Protein AF-A0A6A3MI88-F1 (afdb_monomer_lite)

Radius of gyration: 14.91 Å; chains: 1; bounding box: 26×45×38 Å

Structure (mmCIF, N/CA/C/O backbone):
data_AF-A0A6A3MI88-F1
#
_entry.id   AF-A0A6A3MI88-F1
#
loop_
_atom_site.group_PDB
_atom_site.id
_atom_site.type_symbol
_atom_site.label_atom_id
_atom_site.label_alt_id
_atom_site.label_comp_id
_atom_site.label_asym_id
_atom_site.label_entity_id
_atom_site.label_seq_id
_atom_site.pdbx_PDB_ins_code
_atom_site.Cartn_x
_atom_site.Cartn_y
_atom_site.Cartn_z
_atom_site.occupancy
_atom_site.B_iso_or_equiv
_atom_site.auth_seq_id
_atom_site.auth_comp_id
_atom_site.auth_asym_id
_atom_site.auth_atom_id
_atom_site.pdbx_PDB_model_num
ATOM 1 N N . MET A 1 1 ? 6.132 -37.221 -24.249 1.00 38.50 1 MET A N 1
ATOM 2 C CA . MET A 1 1 ? 6.512 -35.803 -24.422 1.00 38.50 1 MET A CA 1
ATOM 3 C C . MET A 1 1 ? 5.230 -34.990 -24.430 1.00 38.50 1 MET A C 1
ATOM 5 O O . MET A 1 1 ? 4.544 -34.981 -25.437 1.00 38.50 1 MET A O 1
ATOM 9 N N . VAL A 1 2 ? 4.839 -34.428 -23.283 1.00 35.25 2 VAL A N 1
ATOM 10 C CA . VAL A 1 2 ? 3.680 -33.530 -23.190 1.00 35.25 2 VAL A CA 1
ATOM 11 C C . VAL A 1 2 ? 4.197 -32.141 -22.850 1.00 35.25 2 VAL A C 1
ATOM 13 O O . VAL A 1 2 ? 4.850 -31.944 -21.828 1.00 35.25 2 VAL A O 1
ATOM 16 N N . ALA A 1 3 ? 3.971 -31.211 -23.771 1.00 40.72 3 ALA A N 1
ATOM 17 C CA . ALA A 1 3 ? 4.172 -29.793 -23.563 1.00 40.72 3 ALA A CA 1
ATOM 18 C C . ALA A 1 3 ? 2.904 -29.237 -22.910 1.00 40.72 3 ALA A C 1
ATOM 20 O O . ALA A 1 3 ? 1.827 -29.300 -23.501 1.00 40.72 3 ALA A O 1
ATOM 21 N N . SER A 1 4 ? 3.047 -28.693 -21.704 1.00 38.19 4 SER A N 1
ATOM 22 C CA . SER A 1 4 ? 2.006 -27.916 -21.037 1.00 38.19 4 SER A CA 1
ATOM 23 C C . SER A 1 4 ? 2.542 -26.510 -20.819 1.00 38.19 4 SER A C 1
ATOM 25 O O . SER A 1 4 ? 3.450 -26.278 -20.026 1.00 38.19 4 SER A O 1
ATOM 27 N N . ASN A 1 5 ? 1.982 -25.586 -21.587 1.00 45.53 5 ASN A N 1
ATOM 28 C CA . ASN A 1 5 ? 2.174 -24.152 -21.492 1.00 45.53 5 ASN A CA 1
ATOM 29 C C . ASN A 1 5 ? 1.703 -23.646 -20.116 1.00 45.53 5 ASN A C 1
ATOM 31 O O . ASN A 1 5 ? 0.503 -23.624 -19.851 1.00 45.53 5 ASN A O 1
ATOM 35 N N . ALA A 1 6 ? 2.636 -23.221 -19.263 1.00 43.19 6 ALA A N 1
ATOM 36 C CA . ALA A 1 6 ? 2.347 -22.515 -18.016 1.00 43.19 6 ALA A CA 1
ATOM 37 C C . ALA A 1 6 ? 3.203 -21.244 -17.920 1.00 43.19 6 ALA A C 1
ATOM 39 O O . ALA A 1 6 ? 4.166 -21.155 -17.161 1.00 43.19 6 ALA A O 1
ATOM 40 N N . SER A 1 7 ? 2.837 -20.230 -18.702 1.00 48.97 7 SER A N 1
ATOM 41 C CA . SER A 1 7 ? 3.130 -18.840 -18.359 1.00 48.97 7 SER A CA 1
ATOM 42 C C . SER A 1 7 ? 2.328 -18.500 -17.096 1.00 48.97 7 SER A C 1
ATOM 44 O O . SER A 1 7 ? 1.111 -18.367 -17.173 1.00 48.97 7 SER A O 1
ATOM 46 N N . GLY A 1 8 ? 2.975 -18.422 -15.928 1.00 42.62 8 GLY A N 1
ATOM 47 C CA . GLY A 1 8 ? 2.297 -18.020 -14.682 1.00 42.62 8 GLY A CA 1
ATOM 48 C C . GLY A 1 8 ? 2.735 -18.719 -13.393 1.00 42.62 8 GLY A C 1
ATOM 49 O O . GLY A 1 8 ? 1.902 -18.933 -12.520 1.00 42.62 8 GLY A O 1
ATOM 50 N N . GLY A 1 9 ? 4.007 -19.098 -13.242 1.00 42.50 9 GLY A N 1
ATOM 51 C CA . GLY A 1 9 ? 4.416 -19.918 -12.098 1.00 42.50 9 GLY A CA 1
ATOM 52 C C . GLY A 1 9 ? 5.870 -19.776 -11.678 1.00 42.50 9 GLY A C 1
ATOM 53 O O . GLY A 1 9 ? 6.574 -20.773 -11.665 1.00 42.50 9 GLY A O 1
ATOM 54 N N . SER A 1 10 ? 6.303 -18.574 -11.287 1.00 43.97 10 SER A N 1
ATOM 55 C CA . SER A 1 10 ? 7.557 -18.400 -10.528 1.00 43.97 10 SER A CA 1
ATOM 56 C C . SER A 1 10 ? 7.447 -17.312 -9.460 1.00 43.97 10 SER A C 1
ATOM 58 O O . SER A 1 10 ? 8.404 -16.605 -9.180 1.00 43.97 10 SER A O 1
ATOM 60 N N . MET A 1 11 ? 6.289 -17.203 -8.807 1.00 47.72 11 MET A N 1
ATOM 61 C CA . MET A 1 11 ? 6.232 -16.683 -7.441 1.00 47.72 11 MET A CA 1
ATOM 62 C C . MET A 1 11 ? 6.792 -17.810 -6.563 1.00 47.72 11 MET A C 1
ATOM 64 O O . MET A 1 11 ? 6.061 -18.664 -6.060 1.00 47.72 11 MET A O 1
ATOM 68 N N . THR A 1 12 ? 8.122 -17.942 -6.542 1.00 47.28 12 THR A N 1
ATOM 69 C CA . THR A 1 12 ? 8.830 -19.03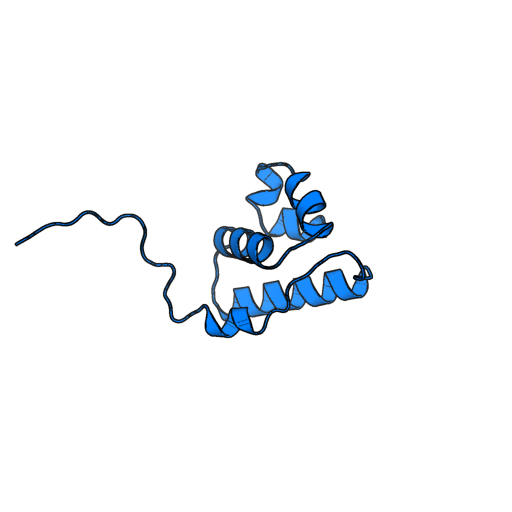3 -5.868 1.00 47.28 12 THR A CA 1
ATOM 70 C C . THR A 1 12 ? 8.403 -19.072 -4.409 1.00 47.28 12 THR A C 1
ATOM 72 O O . THR A 1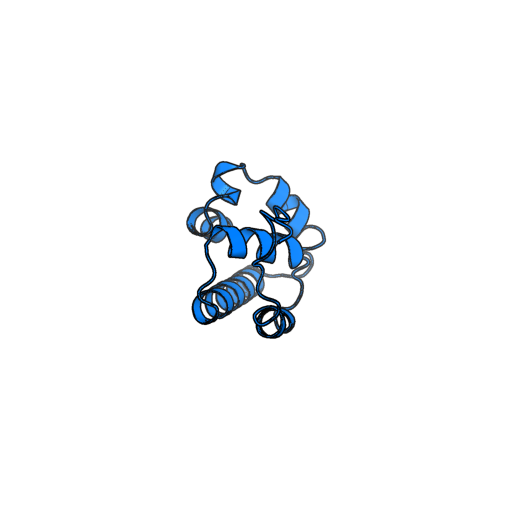 12 ? 8.781 -18.218 -3.611 1.00 47.28 12 THR A O 1
ATOM 75 N N . ARG A 1 13 ? 7.640 -20.113 -4.074 1.00 47.78 13 ARG A N 1
ATOM 76 C CA . ARG A 1 13 ? 7.157 -20.566 -2.758 1.00 47.78 13 ARG A CA 1
ATOM 77 C C . ARG A 1 13 ? 8.156 -20.442 -1.586 1.00 47.78 13 ARG A C 1
ATOM 79 O O . ARG A 1 13 ? 7.760 -20.582 -0.439 1.00 47.78 13 ARG A O 1
ATOM 86 N N . ILE A 1 14 ? 9.428 -20.163 -1.859 1.00 44.84 14 ILE A N 1
ATOM 87 C CA . ILE A 1 14 ? 10.523 -20.006 -0.896 1.00 44.84 14 ILE A CA 1
ATOM 88 C C . ILE A 1 14 ? 10.591 -18.586 -0.289 1.00 44.84 14 ILE A C 1
ATOM 90 O O . ILE A 1 14 ? 11.136 -18.415 0.796 1.00 44.84 14 ILE A O 1
ATOM 94 N N . ARG A 1 15 ? 10.003 -17.566 -0.925 1.00 52.06 15 ARG A N 1
ATOM 95 C CA . ARG A 1 15 ? 10.150 -16.153 -0.504 1.00 52.06 15 ARG A CA 1
ATOM 96 C C . ARG A 1 15 ? 9.077 -15.678 0.488 1.00 52.06 15 ARG A C 1
ATOM 98 O O . ARG A 1 15 ? 9.269 -14.710 1.218 1.00 52.06 15 ARG A O 1
ATOM 105 N N . ILE A 1 16 ? 7.953 -16.397 0.540 1.00 49.84 16 ILE A N 1
ATOM 106 C CA . ILE A 1 16 ? 6.741 -16.002 1.276 1.00 49.84 16 ILE A CA 1
ATOM 107 C C . ILE A 1 16 ? 6.987 -15.951 2.796 1.00 49.84 16 ILE A C 1
ATOM 109 O O . ILE A 1 16 ? 6.426 -15.099 3.482 1.00 49.84 16 ILE A O 1
ATOM 113 N N . SER A 1 17 ? 7.889 -16.781 3.326 1.00 51.22 17 SER A N 1
ATOM 114 C CA . SER A 1 17 ? 8.173 -16.858 4.766 1.00 51.22 17 SER A CA 1
ATOM 115 C C . SER A 1 17 ? 8.775 -15.572 5.346 1.00 51.22 17 SER A C 1
ATOM 117 O O . SER A 1 17 ? 8.494 -15.234 6.492 1.00 51.22 17 SER A O 1
ATOM 119 N N . ALA A 1 18 ? 9.576 -14.831 4.570 1.00 50.06 18 ALA A N 1
ATOM 120 C CA . ALA A 1 18 ? 10.176 -13.571 5.022 1.00 50.06 18 ALA A CA 1
ATOM 121 C C . ALA A 1 18 ? 9.167 -12.412 4.995 1.00 50.06 18 ALA A C 1
ATOM 123 O O . ALA A 1 18 ? 9.241 -11.490 5.808 1.00 50.06 18 ALA A O 1
ATOM 124 N N . THR A 1 19 ? 8.195 -12.477 4.084 1.00 55.09 19 THR A N 1
ATOM 125 C CA . THR A 1 19 ? 7.093 -11.517 4.005 1.00 55.09 19 THR A CA 1
ATOM 126 C C . THR A 1 19 ? 5.958 -11.814 4.981 1.00 55.09 19 THR A C 1
ATOM 128 O O . THR A 1 19 ? 5.247 -10.890 5.351 1.00 55.09 19 THR A O 1
ATOM 131 N N . SER A 1 20 ? 5.820 -13.048 5.479 1.00 56.56 20 SER A N 1
ATOM 132 C CA . SER A 1 20 ? 4.862 -13.381 6.547 1.00 56.56 20 SER A CA 1
ATOM 133 C C . SER A 1 20 ? 5.165 -12.700 7.891 1.00 56.56 20 SER A C 1
ATOM 135 O O . SER A 1 20 ? 4.262 -12.569 8.712 1.00 56.56 20 SER A O 1
ATOM 137 N N . ASP A 1 21 ? 6.400 -12.235 8.119 1.00 59.19 21 ASP A N 1
ATOM 138 C CA . ASP A 1 21 ? 6.750 -11.407 9.288 1.00 59.19 21 ASP A CA 1
ATOM 139 C C . ASP A 1 21 ? 6.309 -9.933 9.132 1.00 59.19 21 ASP A C 1
ATOM 141 O O . ASP A 1 21 ? 6.292 -9.153 10.094 1.00 59.19 21 ASP A O 1
ATOM 145 N N . LEU A 1 22 ? 5.941 -9.505 7.917 1.00 74.81 22 LEU A N 1
ATOM 146 C CA . LEU A 1 22 ? 5.390 -8.171 7.701 1.00 74.81 22 LEU A CA 1
ATOM 147 C C . LEU A 1 22 ? 3.942 -8.141 8.188 1.00 74.81 22 LEU A C 1
ATOM 149 O O . LEU A 1 22 ? 3.059 -8.833 7.689 1.00 74.81 22 LEU A O 1
ATOM 153 N N . LYS A 1 23 ? 3.694 -7.296 9.189 1.00 74.00 23 LYS A N 1
ATOM 154 C CA . LYS A 1 23 ? 2.356 -7.078 9.730 1.00 74.00 23 LYS A CA 1
ATOM 155 C C . LYS A 1 23 ? 1.485 -6.364 8.691 1.00 74.00 23 LYS A C 1
ATOM 157 O O . LYS A 1 23 ? 1.940 -5.414 8.052 1.00 74.00 23 LYS A O 1
ATOM 162 N N . SER A 1 24 ? 0.222 -6.775 8.588 1.00 79.12 24 SER A N 1
ATOM 163 C CA . SER A 1 24 ? -0.795 -6.074 7.801 1.00 79.12 24 SER A CA 1
ATOM 164 C C . SER A 1 24 ? -0.959 -4.627 8.275 1.00 79.12 24 SER A C 1
ATOM 166 O O . SER A 1 24 ? -1.119 -4.382 9.477 1.00 79.12 24 SER A O 1
ATOM 168 N N . PHE A 1 25 ? -0.976 -3.680 7.343 1.00 81.06 25 PHE A N 1
ATOM 169 C CA . PHE A 1 25 ? -1.101 -2.256 7.620 1.00 81.06 25 PHE A CA 1
ATOM 170 C C . PHE A 1 25 ? -2.532 -1.785 7.362 1.00 81.06 25 PHE A C 1
ATOM 172 O O . PHE A 1 25 ? -2.985 -1.725 6.224 1.00 81.06 25 PHE A O 1
ATOM 179 N N . SER A 1 26 ? -3.262 -1.454 8.428 1.00 73.50 26 SER A N 1
ATOM 180 C CA . SER A 1 26 ? -4.665 -1.028 8.318 1.00 73.50 26 SER A CA 1
ATOM 181 C C . SER A 1 26 ? -4.819 0.482 8.082 1.00 73.50 26 SER A C 1
ATOM 183 O O . SER A 1 26 ? -5.901 0.946 7.755 1.00 73.50 26 SER A O 1
ATOM 185 N N . GLY A 1 27 ? -3.774 1.296 8.277 1.00 70.50 27 GLY A N 1
ATOM 186 C CA . GLY A 1 27 ? -3.835 2.766 8.156 1.00 70.50 27 GLY A CA 1
ATOM 187 C C . GLY A 1 27 ? -4.713 3.493 9.186 1.00 70.50 27 GLY A C 1
ATOM 188 O O . GLY A 1 27 ? -4.574 4.693 9.361 1.00 70.50 27 GLY A O 1
ATOM 189 N N . ARG A 1 28 ? -5.597 2.786 9.902 1.00 59.88 28 ARG A N 1
ATOM 190 C CA . ARG A 1 28 ? -6.554 3.362 10.863 1.00 59.88 28 ARG A CA 1
ATOM 191 C C . ARG A 1 28 ? -5.912 3.893 12.154 1.00 59.88 28 ARG A C 1
ATOM 193 O O . ARG A 1 28 ? -6.485 4.767 12.783 1.00 59.88 28 ARG A O 1
ATOM 200 N N . ASP A 1 29 ? -4.746 3.363 12.522 1.00 56.31 29 ASP A N 1
ATOM 201 C CA . ASP A 1 29 ? -4.027 3.649 13.783 1.00 56.31 29 ASP A CA 1
ATOM 202 C C . ASP A 1 29 ? -2.526 3.935 13.546 1.00 56.31 29 ASP A C 1
ATOM 204 O O . A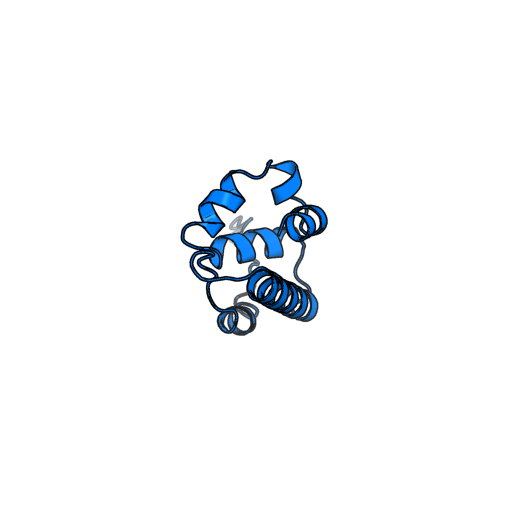SP A 1 29 ? -1.665 3.827 14.430 1.00 56.31 29 ASP A O 1
ATOM 208 N N . ALA A 1 30 ? -2.183 4.207 12.286 1.00 62.09 30 ALA A N 1
ATOM 209 C CA . ALA A 1 30 ? -0.816 4.425 11.861 1.00 62.09 30 ALA A CA 1
ATOM 210 C C . ALA A 1 30 ? -0.520 5.922 11.827 1.00 62.09 30 ALA A C 1
ATOM 212 O O . ALA A 1 30 ? -1.040 6.648 10.986 1.00 62.09 30 ALA A O 1
ATOM 213 N N . THR A 1 31 ? 0.321 6.374 12.753 1.00 76.81 31 THR A N 1
ATOM 214 C CA . THR A 1 31 ? 0.979 7.678 12.650 1.00 76.81 31 THR A CA 1
ATOM 215 C C . THR A 1 31 ? 1.921 7.680 11.445 1.00 76.81 31 THR A C 1
ATOM 217 O O . THR A 1 31 ? 2.375 6.612 11.026 1.00 76.81 31 THR A O 1
ATOM 220 N N . GLU A 1 32 ? 2.265 8.859 10.918 1.00 78.62 32 GLU A N 1
ATOM 221 C CA . GLU A 1 32 ? 3.243 9.006 9.825 1.00 78.62 32 GLU A CA 1
ATOM 222 C C . GLU A 1 32 ? 4.530 8.204 10.106 1.00 78.62 32 GLU A C 1
ATOM 224 O O . GLU A 1 32 ? 5.047 7.493 9.249 1.00 78.62 32 GLU A O 1
ATOM 229 N N . GLU A 1 33 ? 4.991 8.194 11.356 1.00 82.12 33 GLU A N 1
ATOM 230 C CA . GLU A 1 33 ? 6.160 7.423 11.788 1.00 82.12 33 GLU A CA 1
ATOM 231 C C . GLU A 1 33 ? 5.969 5.902 11.680 1.00 82.12 33 GLU A C 1
ATOM 233 O O . GLU A 1 33 ? 6.889 5.187 11.270 1.00 82.12 33 GLU A O 1
ATOM 238 N N . LYS A 1 34 ? 4.779 5.378 12.005 1.00 80.44 34 LYS A N 1
ATOM 239 C CA . LYS A 1 34 ? 4.460 3.949 11.842 1.00 80.44 34 LYS A CA 1
ATOM 240 C C . LYS A 1 34 ? 4.360 3.578 10.366 1.00 80.44 34 LYS A C 1
ATOM 242 O O . LYS A 1 34 ? 4.845 2.513 9.988 1.00 80.44 34 LYS A O 1
ATOM 247 N N . SER A 1 35 ? 3.783 4.456 9.547 1.00 79.81 35 SER A N 1
ATOM 248 C CA . SER A 1 35 ? 3.701 4.319 8.089 1.00 79.81 35 SER A CA 1
ATOM 249 C C . SER A 1 35 ? 5.097 4.227 7.472 1.00 79.81 35 SER A C 1
ATOM 251 O O . SER A 1 35 ? 5.420 3.253 6.791 1.00 79.81 35 SER A O 1
ATOM 253 N N . ARG A 1 36 ? 5.975 5.172 7.826 1.00 81.69 36 ARG A N 1
ATOM 254 C CA . ARG A 1 36 ? 7.375 5.209 7.384 1.00 81.69 36 ARG A CA 1
ATOM 255 C C . ARG A 1 36 ? 8.161 4.000 7.872 1.00 81.69 36 ARG A C 1
ATOM 257 O O . ARG A 1 36 ? 8.906 3.405 7.097 1.00 81.69 36 ARG A O 1
ATOM 264 N N . THR A 1 37 ? 8.002 3.607 9.134 1.00 85.56 37 THR A N 1
ATOM 265 C CA . THR A 1 37 ? 8.686 2.430 9.699 1.00 85.56 37 THR A CA 1
ATOM 266 C C . THR A 1 37 ? 8.256 1.147 8.993 1.00 85.56 37 THR A C 1
ATOM 268 O O . THR A 1 37 ? 9.094 0.317 8.634 1.00 85.56 37 THR A O 1
ATOM 271 N N . TRP A 1 38 ? 6.955 0.995 8.746 1.00 85.50 38 TRP A N 1
ATOM 272 C CA . TRP A 1 38 ? 6.403 -0.144 8.024 1.00 85.50 38 TRP A CA 1
ATOM 273 C C . TRP A 1 38 ? 6.915 -0.200 6.581 1.00 85.50 38 TRP A C 1
ATOM 275 O O . TRP A 1 38 ? 7.392 -1.250 6.149 1.00 85.50 38 TRP A O 1
ATOM 285 N N . LEU A 1 39 ? 6.922 0.934 5.873 1.00 84.31 39 LEU A N 1
ATOM 286 C CA . LEU A 1 39 ? 7.424 1.016 4.502 1.00 84.31 39 LEU A CA 1
ATOM 287 C C . LEU A 1 39 ? 8.931 0.730 4.420 1.00 84.31 39 LEU A C 1
ATOM 289 O O . LEU A 1 39 ? 9.370 -0.019 3.549 1.00 84.31 39 LEU A O 1
ATOM 293 N N . ASN A 1 40 ? 9.731 1.236 5.363 1.00 86.00 4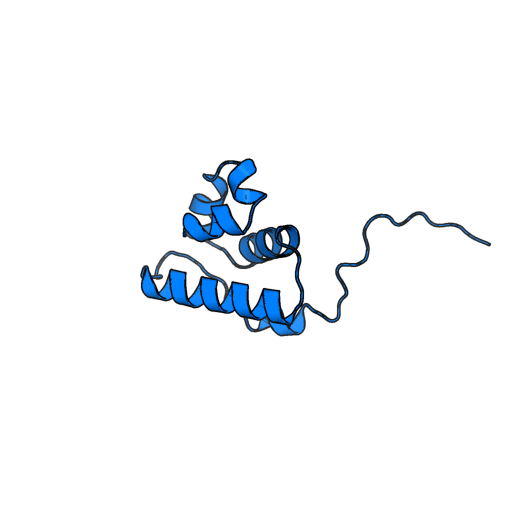0 ASN A N 1
ATOM 294 C CA . ASN A 1 40 ? 11.161 0.919 5.444 1.00 86.00 40 ASN A CA 1
ATOM 295 C C . ASN A 1 40 ? 11.408 -0.575 5.705 1.00 86.00 40 ASN A C 1
ATOM 297 O O . ASN A 1 40 ? 12.335 -1.155 5.129 1.00 86.00 40 ASN A O 1
ATOM 301 N N . LYS A 1 41 ? 10.576 -1.218 6.538 1.00 85.81 41 LYS A N 1
ATOM 302 C CA . LYS A 1 41 ? 10.637 -2.668 6.774 1.00 85.81 41 LYS A CA 1
ATOM 303 C C . LYS A 1 41 ? 10.276 -3.439 5.504 1.00 85.81 41 LYS A C 1
ATOM 305 O O . LYS A 1 41 ? 11.025 -4.333 5.123 1.00 85.81 41 LYS A O 1
ATOM 310 N N . LEU A 1 42 ? 9.198 -3.053 4.819 1.00 83.69 42 LEU A N 1
ATOM 311 C CA . LEU A 1 42 ? 8.772 -3.634 3.543 1.00 83.69 42 LEU A CA 1
ATOM 312 C C . LEU A 1 42 ? 9.877 -3.523 2.483 1.00 83.69 42 LEU A C 1
ATOM 314 O O . LEU A 1 42 ? 10.272 -4.536 1.914 1.00 83.69 42 LEU A O 1
ATOM 318 N N . GLN A 1 43 ? 10.449 -2.331 2.297 1.00 84.06 43 GLN A N 1
ATOM 319 C CA . GLN A 1 43 ? 11.558 -2.093 1.369 1.00 84.06 43 GLN A CA 1
ATOM 320 C C . GLN A 1 43 ? 12.794 -2.929 1.729 1.00 84.06 43 GLN A C 1
ATOM 322 O O . GLN A 1 43 ? 13.442 -3.500 0.854 1.00 84.06 43 GLN A O 1
ATOM 327 N N . SER A 1 44 ? 13.129 -3.024 3.018 1.00 84.31 44 SER A N 1
ATOM 328 C CA . SER A 1 44 ? 14.278 -3.805 3.487 1.00 84.31 44 SER A CA 1
ATOM 329 C C . SER A 1 44 ? 14.081 -5.301 3.260 1.00 84.31 44 SER A C 1
ATOM 331 O O . SER A 1 44 ? 15.003 -5.969 2.790 1.00 84.31 44 SER A O 1
ATOM 333 N N . THR A 1 45 ? 12.891 -5.829 3.552 1.00 82.19 45 THR A N 1
ATOM 334 C CA . THR A 1 45 ? 12.532 -7.227 3.283 1.00 82.19 45 THR A CA 1
ATOM 335 C C . THR A 1 45 ? 12.560 -7.504 1.790 1.00 82.19 45 THR A C 1
ATOM 337 O O . THR A 1 45 ? 13.197 -8.460 1.364 1.00 82.19 45 THR A O 1
ATOM 340 N N . ALA A 1 46 ? 11.962 -6.630 0.988 1.00 78.69 46 ALA A N 1
ATOM 341 C CA . ALA A 1 46 ? 11.914 -6.786 -0.453 1.00 78.69 46 ALA A CA 1
ATOM 342 C C . ALA A 1 46 ? 13.309 -6.703 -1.099 1.00 78.69 46 ALA A C 1
ATOM 344 O O . ALA A 1 46 ? 13.625 -7.490 -1.984 1.00 78.69 46 ALA A O 1
ATOM 345 N N . LYS A 1 47 ? 14.197 -5.829 -0.604 1.00 80.69 47 LYS A N 1
ATOM 346 C CA . LYS A 1 47 ? 15.602 -5.766 -1.042 1.00 80.69 47 LYS A CA 1
ATOM 347 C C . LYS A 1 47 ? 16.391 -7.014 -0.645 1.00 80.69 47 LYS A C 1
ATOM 349 O O . LYS A 1 47 ? 17.152 -7.528 -1.461 1.00 80.69 47 LYS A O 1
ATOM 354 N N . ARG A 1 48 ? 16.224 -7.509 0.588 1.00 80.50 48 ARG A N 1
ATOM 355 C CA . ARG A 1 48 ? 16.826 -8.784 1.035 1.00 80.50 48 ARG A CA 1
ATOM 356 C C . ARG A 1 48 ? 16.350 -9.947 0.180 1.00 80.50 48 ARG A C 1
ATOM 358 O O . ARG A 1 48 ? 17.114 -10.859 -0.113 1.00 80.50 48 ARG A O 1
ATOM 365 N N . ASP A 1 49 ? 15.099 -9.866 -0.237 1.00 76.69 49 ASP A N 1
ATOM 366 C CA . ASP A 1 49 ? 14.476 -10.834 -1.103 1.00 76.69 49 ASP A CA 1
ATOM 367 C C . ASP A 1 49 ? 14.703 -10.538 -2.593 1.00 76.69 49 ASP A C 1
ATOM 369 O O . ASP A 1 49 ? 14.141 -11.213 -3.433 1.00 76.69 49 ASP A O 1
ATOM 373 N N . GLY A 1 50 ? 15.527 -9.561 -2.983 1.00 77.19 50 GLY A N 1
ATOM 374 C CA . GLY A 1 50 ? 15.764 -9.247 -4.400 1.00 77.19 50 GLY A CA 1
ATOM 375 C C . GLY A 1 50 ? 14.482 -9.084 -5.234 1.00 77.19 50 GLY A C 1
ATOM 376 O O . GLY A 1 50 ? 14.473 -9.462 -6.402 1.00 77.19 50 GLY A O 1
ATOM 377 N N . MET A 1 51 ? 13.402 -8.597 -4.618 1.00 78.25 51 MET A N 1
ATOM 378 C CA . MET A 1 51 ? 12.101 -8.423 -5.256 1.00 78.25 51 MET A CA 1
ATOM 379 C C . MET A 1 51 ? 12.134 -7.269 -6.248 1.00 78.25 51 MET A C 1
ATOM 381 O O . MET A 1 51 ? 12.712 -6.207 -5.995 1.00 78.25 51 MET A O 1
ATOM 385 N N . SER A 1 52 ? 11.432 -7.461 -7.356 1.00 83.06 52 SER A N 1
ATOM 386 C CA . SER A 1 52 ? 11.197 -6.425 -8.352 1.00 83.06 52 SER A CA 1
ATOM 387 C C . SER A 1 52 ? 10.211 -5.378 -7.815 1.00 83.06 52 SER A C 1
ATOM 389 O O . SER A 1 52 ? 9.334 -5.711 -7.014 1.00 83.06 52 SER A O 1
ATOM 391 N N . PRO A 1 53 ? 10.255 -4.122 -8.293 1.00 78.31 53 PRO A N 1
ATOM 392 C CA . PRO A 1 53 ? 9.306 -3.086 -7.871 1.00 78.31 53 PRO A CA 1
ATOM 393 C C . PRO A 1 53 ? 7.842 -3.483 -8.122 1.00 78.31 53 PRO A C 1
ATOM 395 O O . PRO A 1 53 ? 6.974 -3.170 -7.314 1.00 78.31 53 PRO A O 1
ATOM 398 N N . ALA A 1 54 ? 7.568 -4.240 -9.189 1.00 79.94 54 ALA A N 1
ATOM 399 C CA . ALA A 1 54 ? 6.238 -4.786 -9.458 1.00 79.94 54 ALA A CA 1
ATOM 400 C C . ALA A 1 54 ? 5.774 -5.779 -8.372 1.00 79.94 54 ALA A C 1
ATOM 402 O O . ALA A 1 54 ? 4.618 -5.742 -7.957 1.00 79.94 54 ALA A O 1
ATOM 403 N N . GLU A 1 55 ? 6.675 -6.632 -7.876 1.00 80.81 55 GLU A N 1
ATOM 404 C CA . GLU A 1 55 ? 6.388 -7.578 -6.790 1.00 80.81 55 GLU A CA 1
ATOM 405 C C . GLU A 1 55 ? 6.171 -6.842 -5.463 1.00 80.81 55 GLU A C 1
ATOM 407 O O . GLU A 1 55 ? 5.250 -7.181 -4.721 1.00 80.81 55 GLU A O 1
ATOM 412 N N . MET A 1 56 ? 6.942 -5.778 -5.203 1.00 80.12 56 MET A N 1
ATOM 413 C CA . MET A 1 56 ? 6.737 -4.911 -4.037 1.00 80.12 56 MET A CA 1
ATOM 414 C C . MET A 1 56 ? 5.352 -4.264 -4.041 1.00 80.12 56 MET A C 1
ATOM 416 O O . MET A 1 56 ? 4.683 -4.263 -3.011 1.00 80.12 56 MET A O 1
ATOM 420 N N . CYS A 1 57 ? 4.889 -3.755 -5.187 1.00 80.31 57 CYS A N 1
ATOM 421 C CA . CYS A 1 57 ? 3.556 -3.160 -5.304 1.00 80.31 57 CYS A CA 1
ATOM 422 C C . CYS A 1 57 ? 2.435 -4.176 -5.033 1.00 80.31 57 CYS A C 1
ATOM 424 O O . CYS A 1 57 ? 1.458 -3.845 -4.359 1.00 80.31 57 CYS A O 1
ATOM 426 N N . LEU A 1 58 ? 2.581 -5.412 -5.523 1.00 79.81 58 LEU A N 1
ATOM 427 C CA . LEU A 1 58 ? 1.624 -6.495 -5.270 1.00 79.81 58 LEU A CA 1
ATOM 428 C C . LEU A 1 58 ? 1.596 -6.890 -3.790 1.00 79.81 58 LEU A C 1
ATOM 430 O O . LEU A 1 58 ? 0.519 -7.000 -3.205 1.00 79.81 58 LEU A O 1
ATOM 434 N N . LEU A 1 59 ? 2.772 -7.044 -3.180 1.00 78.69 59 LEU A N 1
ATOM 435 C CA . LEU A 1 59 ? 2.916 -7.352 -1.760 1.00 78.69 59 LEU A CA 1
ATOM 436 C C . LEU A 1 59 ? 2.348 -6.231 -0.884 1.00 78.69 59 LEU A C 1
ATOM 438 O O . LEU A 1 59 ? 1.645 -6.493 0.087 1.00 78.69 59 LEU A O 1
ATOM 442 N N . MET A 1 60 ? 2.605 -4.974 -1.244 1.00 79.62 60 MET A N 1
ATOM 443 C CA . MET A 1 60 ? 2.054 -3.827 -0.536 1.00 79.62 60 MET A CA 1
ATOM 444 C C . MET A 1 60 ? 0.521 -3.842 -0.576 1.00 79.62 60 MET A C 1
ATOM 446 O O . MET A 1 60 ? -0.115 -3.633 0.451 1.00 79.62 60 MET A O 1
ATOM 450 N N . ASN A 1 61 ? -0.079 -4.148 -1.731 1.00 82.00 61 ASN A N 1
ATOM 451 C CA . ASN A 1 61 ? -1.531 -4.277 -1.870 1.00 82.00 61 ASN A CA 1
ATOM 452 C C . ASN A 1 61 ? -2.121 -5.436 -1.041 1.00 82.00 61 ASN A C 1
ATOM 454 O O . ASN A 1 61 ? -3.249 -5.313 -0.572 1.00 82.00 61 ASN A O 1
ATOM 458 N N . ASP A 1 62 ? -1.390 -6.541 -0.870 1.00 82.62 62 ASP A N 1
ATOM 459 C CA . ASP A 1 62 ? -1.817 -7.672 -0.031 1.00 82.62 62 ASP A CA 1
ATOM 460 C C . ASP A 1 62 ? -1.757 -7.337 1.470 1.00 82.62 62 ASP A C 1
ATOM 462 O O . ASP A 1 62 ? -2.674 -7.642 2.233 1.00 82.62 62 ASP A O 1
ATOM 466 N N . LEU A 1 63 ? -0.703 -6.633 1.890 1.00 81.31 63 LEU A N 1
ATOM 467 C CA . LEU A 1 63 ? -0.491 -6.267 3.290 1.00 81.31 63 LEU A CA 1
ATOM 468 C C . LEU A 1 63 ? -1.343 -5.074 3.737 1.00 81.31 63 LEU A C 1
ATOM 470 O O . LEU A 1 63 ? -1.657 -4.948 4.925 1.00 81.31 63 LEU A O 1
ATOM 474 N N . ILE A 1 64 ? -1.688 -4.174 2.819 1.00 82.44 64 ILE A N 1
ATOM 475 C CA . ILE A 1 64 ? -2.522 -3.015 3.110 1.00 82.44 64 ILE A CA 1
ATOM 476 C C . ILE A 1 64 ? -3.994 -3.433 3.191 1.00 82.44 64 ILE A C 1
ATOM 478 O O . ILE A 1 64 ? -4.584 -3.974 2.259 1.00 82.44 64 ILE A O 1
ATOM 482 N N . THR A 1 65 ? -4.633 -3.084 4.302 1.00 81.12 65 THR A N 1
ATOM 483 C CA . THR A 1 65 ? -6.057 -3.324 4.540 1.00 81.12 65 THR A CA 1
ATOM 484 C C . THR A 1 65 ? -6.752 -2.058 5.046 1.00 81.12 65 THR A C 1
ATOM 486 O O . THR A 1 65 ? -6.108 -1.057 5.357 1.00 81.12 65 THR A O 1
ATOM 489 N N . GLY A 1 66 ? -8.084 -2.063 5.089 1.00 83.19 66 GLY A N 1
ATOM 490 C CA . GLY A 1 66 ? -8.868 -0.949 5.631 1.00 83.19 66 GLY A CA 1
ATOM 491 C C . GLY A 1 66 ? -8.665 0.387 4.884 1.00 83.19 66 GLY A C 1
ATOM 492 O O . GLY A 1 66 ? -8.597 0.386 3.651 1.00 83.19 66 GLY A O 1
ATOM 493 N N . PRO A 1 67 ? -8.605 1.541 5.583 1.00 79.19 67 PRO A N 1
ATOM 494 C CA . PRO A 1 67 ? -8.491 2.862 4.950 1.00 79.19 67 PRO A CA 1
ATOM 495 C C . PRO A 1 67 ? -7.214 3.058 4.121 1.00 79.19 67 PRO A C 1
ATOM 497 O O . PRO A 1 67 ? -7.264 3.740 3.098 1.00 79.19 67 PRO A O 1
ATOM 500 N N . ALA A 1 68 ? -6.101 2.408 4.471 1.00 79.81 68 ALA A N 1
ATOM 501 C CA . ALA A 1 68 ? -4.889 2.473 3.651 1.00 79.81 68 ALA A CA 1
ATOM 502 C C . ALA A 1 68 ? -5.092 1.831 2.263 1.00 79.81 68 ALA A C 1
ATOM 504 O O . ALA A 1 68 ? -4.515 2.287 1.275 1.00 79.81 68 ALA A O 1
ATOM 505 N N . ARG A 1 69 ? -5.975 0.826 2.143 1.00 82.25 69 ARG A N 1
ATOM 506 C CA . ARG A 1 69 ? -6.306 0.215 0.843 1.00 82.25 69 ARG A CA 1
ATOM 507 C C . ARG A 1 69 ? -7.094 1.176 -0.034 1.00 82.25 69 ARG A C 1
ATOM 509 O O . ARG A 1 69 ? -6.899 1.205 -1.244 1.00 82.25 69 ARG A O 1
ATOM 516 N N . GLN A 1 70 ? -7.977 1.965 0.572 1.00 82.62 70 GLN A N 1
ATOM 517 C CA . GLN A 1 70 ? -8.725 2.994 -0.146 1.00 82.62 70 GLN A CA 1
ATOM 518 C C . GLN A 1 70 ? -7.796 4.095 -0.657 1.00 82.62 70 GLN A C 1
ATOM 520 O O . GLN A 1 70 ? -7.920 4.489 -1.810 1.00 82.62 70 GLN A O 1
ATOM 525 N N . TRP A 1 71 ? -6.824 4.532 0.147 1.00 83.44 71 TRP A N 1
ATOM 526 C CA . TRP A 1 71 ? -5.773 5.445 -0.310 1.00 83.44 71 TRP A CA 1
ATOM 527 C C . TRP A 1 71 ? -4.976 4.860 -1.490 1.00 83.44 71 TRP A C 1
ATOM 529 O O . TRP A 1 71 ? -4.841 5.516 -2.517 1.00 83.44 71 TRP A O 1
ATOM 539 N N . TYR A 1 72 ? -4.558 3.591 -1.414 1.00 81.00 72 TYR A N 1
ATOM 540 C CA . TYR A 1 72 ? -3.839 2.931 -2.510 1.00 81.00 72 TYR A CA 1
ATOM 541 C C . TYR A 1 72 ? -4.646 2.896 -3.819 1.00 81.00 72 TYR A C 1
ATOM 543 O O . TYR A 1 72 ? -4.100 3.120 -4.897 1.00 81.00 72 TYR A O 1
ATOM 551 N N . LEU A 1 73 ? -5.956 2.642 -3.744 1.00 81.94 73 LEU A N 1
ATOM 552 C CA . LEU A 1 73 ? -6.840 2.638 -4.916 1.00 81.94 73 LEU A CA 1
ATOM 553 C C . LEU A 1 73 ? -7.063 4.033 -5.515 1.00 81.94 73 LEU A C 1
ATOM 555 O O . LEU A 1 73 ? -7.373 4.120 -6.703 1.00 81.94 73 LEU A O 1
ATOM 559 N N . GLN A 1 74 ? -6.890 5.097 -4.727 1.00 83.25 74 GLN A N 1
ATOM 560 C CA . GLN A 1 74 ? -6.941 6.476 -5.218 1.00 83.25 74 GLN A CA 1
ATOM 561 C C . GLN A 1 74 ? -5.697 6.866 -6.026 1.00 83.25 74 GLN A C 1
ATOM 563 O O . GLN A 1 74 ? -5.750 7.824 -6.793 1.00 83.25 74 GLN A O 1
ATOM 568 N N . LEU A 1 75 ? -4.592 6.125 -5.902 1.00 83.31 75 LEU A N 1
ATOM 569 C CA . LEU A 1 75 ? -3.386 6.396 -6.674 1.00 83.31 75 LEU A CA 1
ATOM 570 C C . LEU A 1 75 ? -3.561 6.022 -8.152 1.00 83.31 75 LEU A C 1
ATOM 572 O O . LEU A 1 75 ? -4.077 4.952 -8.515 1.00 83.31 75 LEU A O 1
ATOM 576 N N . SER A 1 76 ? -3.027 6.883 -9.018 1.00 83.00 76 SER A N 1
ATOM 577 C CA . SER A 1 76 ? -2.945 6.639 -10.457 1.00 83.00 76 SER A CA 1
ATOM 578 C C . SER A 1 76 ? -2.179 5.351 -10.764 1.00 83.00 76 SER A C 1
ATOM 580 O O . SER A 1 76 ? -1.314 4.901 -10.009 1.00 83.00 76 SER A O 1
ATOM 582 N N . ARG A 1 77 ? -2.511 4.721 -11.893 1.00 80.44 77 ARG A N 1
ATOM 583 C CA . ARG A 1 77 ? -1.911 3.439 -12.285 1.00 80.44 77 ARG A CA 1
ATOM 584 C C . ARG A 1 77 ? -0.399 3.551 -12.509 1.00 80.44 77 ARG A C 1
ATOM 586 O O . ARG A 1 77 ? 0.314 2.615 -12.167 1.00 80.44 77 ARG A O 1
ATOM 593 N N . ASP A 1 78 ? 0.070 4.694 -13.002 1.00 81.19 78 ASP A N 1
ATOM 594 C CA . ASP A 1 78 ? 1.491 5.014 -13.183 1.00 81.19 78 ASP A CA 1
ATOM 595 C C . ASP A 1 78 ? 2.258 4.995 -11.856 1.00 81.19 78 ASP A C 1
ATOM 597 O O . ASP A 1 78 ? 3.285 4.327 -11.740 1.00 81.19 78 ASP A O 1
ATOM 601 N N . ILE A 1 79 ? 1.683 5.619 -10.824 1.00 81.06 79 ILE A N 1
ATOM 602 C CA . ILE A 1 79 ? 2.209 5.638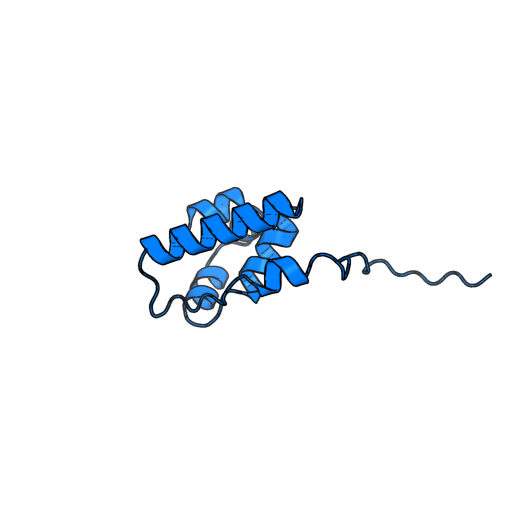 -9.453 1.00 81.06 79 ILE A CA 1
ATOM 603 C C . ILE A 1 79 ? 2.266 4.208 -8.908 1.00 81.06 79 ILE A C 1
ATOM 605 O O . ILE A 1 79 ? 3.300 3.746 -8.441 1.00 81.06 79 ILE A O 1
ATOM 609 N N . ARG A 1 80 ? 1.175 3.442 -9.052 1.00 79.50 80 ARG A N 1
ATOM 610 C CA . ARG A 1 80 ? 1.103 2.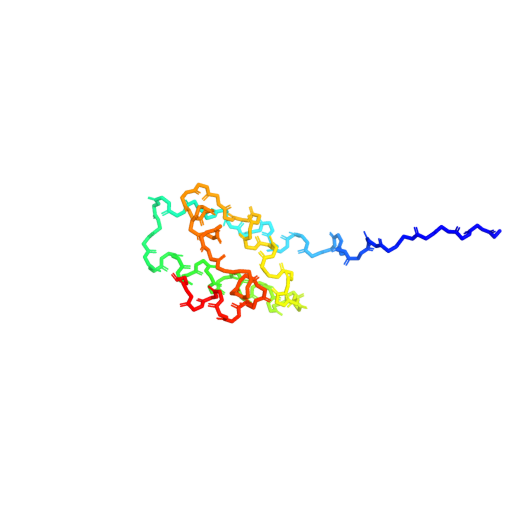045 -8.586 1.00 79.50 80 ARG A CA 1
ATOM 611 C C . ARG A 1 80 ? 2.034 1.084 -9.322 1.00 79.50 80 ARG A C 1
ATOM 613 O O . ARG A 1 80 ? 2.321 0.013 -8.792 1.00 79.50 80 ARG A O 1
ATOM 620 N N . SER A 1 81 ? 2.492 1.438 -10.519 1.00 76.81 81 SER A N 1
ATOM 621 C CA . SER A 1 81 ? 3.450 0.638 -11.283 1.00 76.81 81 SER A CA 1
ATOM 622 C C . SER A 1 81 ? 4.905 0.929 -10.907 1.00 76.81 81 SER A C 1
ATOM 624 O O . SER A 1 81 ? 5.784 0.143 -11.264 1.00 76.81 81 SER A O 1
ATOM 626 N N . SER A 1 82 ? 5.170 2.027 -10.193 1.00 82.06 82 SER A N 1
ATOM 627 C CA . SER A 1 82 ? 6.510 2.448 -9.791 1.00 82.06 82 SER A CA 1
ATOM 628 C C . SER A 1 82 ? 6.624 2.495 -8.274 1.00 82.06 82 SER A C 1
ATOM 630 O O . SER A 1 82 ? 6.134 3.421 -7.635 1.00 82.06 82 SER A O 1
ATOM 632 N N . TRP A 1 83 ? 7.329 1.520 -7.690 1.00 81.62 83 TRP A N 1
ATOM 633 C CA . TRP A 1 83 ? 7.578 1.483 -6.244 1.00 81.62 83 TRP A CA 1
ATOM 634 C C . TRP A 1 83 ? 8.161 2.800 -5.716 1.00 81.62 83 TRP A C 1
ATOM 636 O O . TRP A 1 83 ? 7.757 3.257 -4.657 1.00 81.62 83 TRP A O 1
ATOM 646 N N . ASN A 1 84 ? 9.073 3.432 -6.459 1.00 83.12 84 ASN A N 1
ATOM 647 C CA . ASN A 1 84 ? 9.707 4.677 -6.032 1.00 83.12 84 ASN A CA 1
ATOM 648 C C . ASN A 1 84 ? 8.687 5.816 -5.879 1.00 83.12 84 ASN A C 1
ATOM 650 O O . ASN A 1 84 ? 8.682 6.503 -4.862 1.00 83.12 84 ASN A O 1
ATOM 654 N N . ASP A 1 85 ? 7.798 5.973 -6.861 1.00 85.75 85 ASP A N 1
ATOM 655 C CA . ASP A 1 85 ? 6.760 7.008 -6.844 1.00 85.75 85 ASP A CA 1
ATOM 656 C C . ASP A 1 85 ? 5.718 6.719 -5.757 1.00 85.75 85 ASP A C 1
ATOM 658 O O . ASP A 1 85 ? 5.411 7.558 -4.916 1.00 85.75 85 ASP A O 1
ATOM 662 N N . LEU A 1 86 ? 5.278 5.467 -5.678 1.00 82.38 86 LEU A N 1
ATOM 663 C CA . LEU A 1 86 ? 4.342 4.988 -4.670 1.00 82.38 86 LEU A CA 1
ATOM 664 C C . LEU A 1 86 ? 4.880 5.098 -3.239 1.00 82.38 86 LEU A C 1
ATOM 666 O O . LEU A 1 86 ? 4.126 5.460 -2.340 1.00 82.38 86 LEU A O 1
ATOM 670 N N . SER A 1 87 ? 6.171 4.839 -3.021 1.00 79.88 87 SER A N 1
ATOM 671 C CA . SER A 1 87 ? 6.811 5.010 -1.715 1.00 79.88 87 SER A CA 1
ATOM 672 C C . SER A 1 87 ? 6.939 6.475 -1.306 1.00 79.88 87 SER A C 1
ATOM 674 O O . SER A 1 87 ? 6.972 6.765 -0.117 1.00 79.88 87 SER A O 1
ATOM 676 N N . SER A 1 88 ? 6.970 7.392 -2.281 1.00 82.62 88 SER A N 1
ATOM 677 C CA . SER A 1 88 ? 7.007 8.835 -2.040 1.00 82.62 88 SER A CA 1
ATOM 678 C C . SER A 1 88 ? 5.641 9.415 -1.675 1.00 82.62 88 SER A C 1
ATOM 680 O O . SER A 1 88 ? 5.587 10.532 -1.168 1.00 82.62 88 SER A O 1
ATOM 682 N N . GLN A 1 89 ? 4.553 8.700 -1.967 1.00 79.44 89 GLN A N 1
ATOM 683 C CA . GLN A 1 89 ? 3.192 9.137 -1.647 1.00 79.44 89 GLN A CA 1
ATOM 684 C C . GLN A 1 89 ? 2.751 8.718 -0.232 1.00 79.44 89 GLN A C 1
ATOM 686 O O . GLN A 1 89 ? 1.708 9.177 0.235 1.00 79.44 89 GLN A O 1
ATOM 691 N N . PHE A 1 90 ? 3.510 7.823 0.410 1.00 72.44 90 PHE A N 1
ATOM 692 C CA . PHE A 1 90 ? 3.228 7.221 1.718 1.00 72.44 90 PHE A CA 1
ATOM 693 C C . PHE A 1 90 ? 3.749 8.075 2.880 1.00 72.44 90 PHE A C 1
ATOM 695 O O . PHE A 1 90 ? 3.060 8.105 3.925 1.00 72.44 90 PHE A O 1
#

Secondary structure (DSSP, 8-state):
-------S--S-TTSHHHHTTSPPB-SSS--HHHHHHHHHHHHHHHHHTT--HHHHHHHHHHHB-THHHHHHHHS-HHHHH-HHHHHH--

Foldseek 3Di:
DDDDDDPDDDPPPVLVVLLVPQAQAAVPPDDPVNVLVSLVSLVVSCVVVVHDLLVSLVSNCVSYHHPVNVVVVPDDPVCSNGNVSVSVVD

Sequence (90 aa):
MVASNASGGSMTRIRISATSDLKSFSGRDATEEKSRTWLNKLQSTAKRDGMSPAEMCLLMNDLITGPARQWYLQLSRDIRSSWNDLSSQF

Organism: NCBI:txid129364

pLDDT: mean 72.08, std 15.03, range [35.25, 86.0]